Prote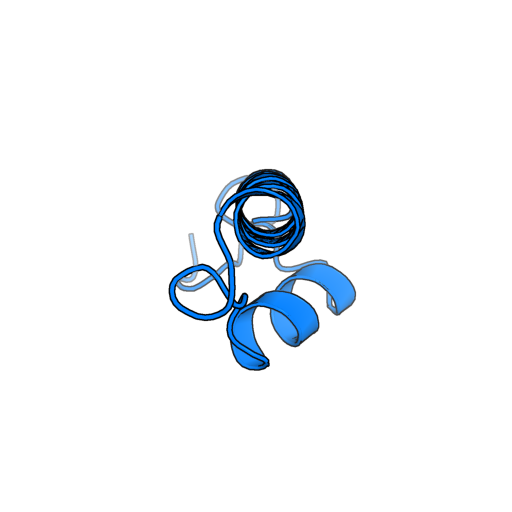in AF-A0A382QZY0-F1 (afdb_monomer_lite)

InterPro domains:
  IPR006108 3-hydroxyacyl-CoA dehydrogenase, C-terminal [PF00725] (1-45)
  IPR008927 6-phosphogluconate dehydrogenase-like, C-terminal domain superfamily [SSF48179] (1-45)
  IPR013328 6-phosphogluconate dehydrogenase, domain 2 [G3DSA:1.10.1040.10] (1-45)

Sequence (45 aa):
LDVRLAIAEYLHKEVGEQFRPPALLRKMVRAGKLGKKCGQGFYSW

Radius of gyration: 11.16 Å; chains: 1; bounding box: 25×16×28 Å

pLDDT: mean 86.93, std 7.23, range [70.06, 96.25]

Structure (mmCIF, N/CA/C/O backbone):
data_AF-A0A382QZY0-F1
#
_entry.id   AF-A0A382QZY0-F1
#
loop_
_atom_site.group_PDB
_atom_site.id
_atom_site.type_symbol
_atom_site.label_atom_id
_atom_site.label_alt_id
_atom_site.label_comp_id
_atom_site.label_asym_id
_atom_site.label_entity_id
_atom_site.label_seq_id
_atom_site.pdbx_PDB_ins_code
_atom_site.Cartn_x
_atom_site.Cartn_y
_atom_site.Cartn_z
_atom_site.occupancy
_atom_site.B_iso_or_equiv
_atom_site.auth_seq_id
_atom_site.auth_comp_id
_atom_site.auth_asym_id
_atom_site.auth_atom_id
_atom_site.pdbx_PDB_model_num
ATOM 1 N N . LEU A 1 1 ? -2.415 3.715 6.489 1.00 80.06 1 LEU A N 1
ATOM 2 C CA . LEU A 1 1 ? -2.193 2.501 5.658 1.00 80.06 1 LEU A CA 1
ATOM 3 C C . LEU A 1 1 ? -2.091 2.872 4.185 1.00 80.06 1 LEU A C 1
ATOM 5 O O . LEU A 1 1 ? -1.209 2.353 3.518 1.00 80.06 1 LEU A O 1
ATOM 9 N N . ASP A 1 2 ? -2.916 3.813 3.730 1.00 82.94 2 ASP A N 1
ATOM 10 C CA . ASP A 1 2 ? -2.688 4.705 2.580 1.00 82.94 2 ASP A CA 1
ATOM 11 C C . ASP A 1 2 ? -1.213 4.981 2.239 1.00 82.94 2 ASP A C 1
ATOM 13 O O . ASP A 1 2 ? -0.761 4.602 1.164 1.00 82.94 2 ASP A O 1
ATOM 17 N N . VAL A 1 3 ? -0.436 5.563 3.159 1.00 88.88 3 VAL A N 1
ATOM 18 C CA . VAL A 1 3 ? 0.966 5.940 2.888 1.00 88.88 3 VAL A CA 1
ATOM 19 C C . VAL A 1 3 ? 1.833 4.717 2.575 1.00 88.88 3 VAL A C 1
ATOM 21 O O . VAL A 1 3 ? 2.643 4.732 1.655 1.00 88.88 3 VAL A O 1
ATOM 24 N N . ARG A 1 4 ? 1.631 3.619 3.312 1.00 89.00 4 ARG A N 1
ATOM 25 C CA . ARG A 1 4 ? 2.361 2.364 3.086 1.00 89.00 4 ARG A CA 1
ATOM 26 C C . ARG A 1 4 ? 2.003 1.730 1.745 1.00 89.00 4 ARG A C 1
ATOM 28 O O . ARG A 1 4 ? 2.883 1.174 1.100 1.00 89.00 4 ARG A O 1
ATOM 35 N N . LEU A 1 5 ? 0.736 1.814 1.334 1.00 91.00 5 LEU A N 1
ATOM 36 C CA . LEU A 1 5 ? 0.311 1.335 0.022 1.00 91.00 5 LEU A CA 1
ATOM 37 C C . LEU A 1 5 ? 0.978 2.146 -1.096 1.00 91.00 5 LEU A C 1
ATO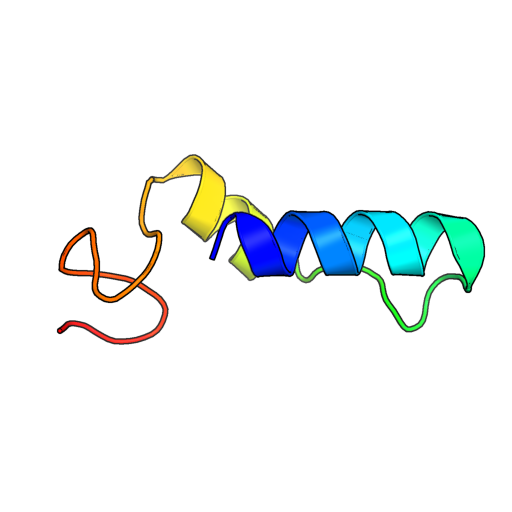M 39 O O . LEU A 1 5 ? 1.537 1.539 -2.001 1.00 91.00 5 LEU A O 1
ATOM 43 N N . ALA A 1 6 ? 1.002 3.477 -0.984 1.00 92.00 6 ALA A N 1
ATOM 44 C CA . ALA A 1 6 ? 1.640 4.344 -1.976 1.00 92.00 6 ALA A CA 1
ATOM 45 C C . ALA A 1 6 ? 3.146 4.059 -2.125 1.00 92.00 6 ALA A C 1
ATOM 47 O O . ALA A 1 6 ? 3.648 3.945 -3.240 1.00 92.00 6 ALA A O 1
ATOM 48 N N . ILE A 1 7 ? 3.861 3.869 -1.009 1.00 94.19 7 ILE A N 1
ATOM 49 C CA . ILE A 1 7 ? 5.288 3.508 -1.031 1.00 94.19 7 ILE A CA 1
ATOM 50 C C . ILE A 1 7 ? 5.493 2.137 -1.685 1.00 94.19 7 ILE A C 1
ATOM 52 O O . ILE A 1 7 ? 6.379 1.988 -2.520 1.00 94.19 7 ILE A O 1
ATOM 56 N N . ALA A 1 8 ? 4.676 1.138 -1.339 1.00 92.50 8 ALA A N 1
ATOM 57 C CA . ALA A 1 8 ? 4.786 -0.193 -1.935 1.00 92.50 8 ALA A CA 1
ATOM 58 C C . ALA A 1 8 ? 4.486 -0.179 -3.445 1.00 92.50 8 ALA A C 1
ATOM 60 O O . ALA A 1 8 ? 5.155 -0.870 -4.203 1.00 92.50 8 ALA A O 1
ATOM 61 N N . GLU A 1 9 ? 3.519 0.620 -3.904 1.00 93.31 9 GLU A N 1
ATOM 62 C CA . GLU A 1 9 ? 3.219 0.772 -5.335 1.00 93.31 9 GLU A CA 1
ATOM 63 C C . GLU A 1 9 ? 4.359 1.457 -6.091 1.00 93.31 9 GLU A C 1
ATOM 65 O O . GLU A 1 9 ? 4.729 1.000 -7.174 1.00 93.31 9 GLU A O 1
ATOM 70 N N . TYR A 1 10 ? 4.959 2.491 -5.497 1.00 95.69 10 TYR A N 1
ATOM 71 C CA . TYR A 1 10 ? 6.147 3.141 -6.044 1.00 95.69 10 TYR A CA 1
ATOM 72 C C . TYR A 1 10 ? 7.326 2.165 -6.138 1.00 95.69 10 TYR A C 1
ATOM 74 O O . TYR A 1 10 ? 7.890 1.971 -7.209 1.00 95.69 10 TYR A O 1
ATOM 82 N N . LEU A 1 11 ? 7.652 1.469 -5.047 1.00 95.00 11 LEU A N 1
ATOM 83 C CA . LEU A 1 11 ? 8.757 0.509 -5.026 1.00 95.00 11 LEU A CA 1
ATOM 84 C C . LEU A 1 11 ? 8.517 -0.684 -5.956 1.00 95.00 11 LEU A C 1
ATOM 86 O O . LEU A 1 11 ? 9.455 -1.167 -6.579 1.00 95.00 11 LEU A O 1
ATOM 90 N N . HIS A 1 12 ? 7.275 -1.148 -6.096 1.00 94.75 12 HIS A N 1
ATOM 91 C CA . HIS A 1 12 ? 6.937 -2.199 -7.055 1.00 94.75 12 HIS A CA 1
ATOM 92 C C . HIS A 1 12 ? 7.194 -1.760 -8.497 1.00 94.75 12 HIS A C 1
ATOM 94 O O . HIS A 1 12 ? 7.671 -2.555 -9.302 1.00 94.75 12 HIS A O 1
ATOM 100 N N . LYS A 1 13 ? 6.895 -0.497 -8.819 1.00 94.69 13 LYS A N 1
ATOM 101 C CA . LYS A 1 13 ? 7.143 0.071 -10.144 1.00 94.69 13 LYS A CA 1
ATOM 102 C C . LYS A 1 13 ? 8.639 0.232 -10.430 1.00 94.69 13 LYS A C 1
ATOM 104 O O . LYS A 1 13 ? 9.070 -0.100 -11.527 1.00 94.69 13 LYS A O 1
ATOM 109 N N . GLU A 1 14 ? 9.404 0.722 -9.458 1.00 96.25 14 GLU A N 1
ATOM 110 C CA . GLU A 1 14 ? 10.819 1.070 -9.655 1.00 96.25 14 GLU A CA 1
ATOM 111 C C . GLU A 1 14 ? 11.778 -0.114 -9.448 1.00 96.25 14 GLU A C 1
ATOM 113 O O . GLU A 1 14 ? 12.811 -0.196 -10.104 1.00 96.25 14 GLU A O 1
ATOM 118 N N . VAL A 1 15 ? 11.457 -1.039 -8.537 1.00 94.06 15 VAL A N 1
ATOM 119 C CA . VAL A 1 15 ? 12.367 -2.118 -8.100 1.00 94.06 15 VAL A CA 1
ATOM 120 C C . VAL A 1 15 ? 11.828 -3.517 -8.430 1.00 94.06 15 VAL A C 1
ATOM 122 O O . VAL A 1 15 ? 12.572 -4.496 -8.400 1.00 94.06 15 VAL A O 1
ATOM 125 N N . GLY A 1 16 ? 10.542 -3.638 -8.766 1.00 90.94 16 GLY A N 1
ATOM 126 C CA . GLY A 1 16 ? 9.943 -4.875 -9.265 1.00 90.94 16 GLY A CA 1
ATOM 127 C C . GLY A 1 16 ? 9.164 -5.695 -8.233 1.00 90.94 16 GLY A C 1
ATOM 128 O O . GLY A 1 16 ? 8.772 -5.230 -7.160 1.00 90.94 16 GLY A O 1
ATOM 129 N N . GLU A 1 17 ? 8.901 -6.951 -8.594 1.00 91.88 17 GLU A N 1
ATOM 130 C CA . GLU A 1 17 ? 7.816 -7.771 -8.038 1.00 91.88 17 GLU A CA 1
ATOM 131 C C . GLU A 1 17 ? 7.914 -8.058 -6.530 1.00 91.88 17 GLU A C 1
ATOM 133 O O . GLU A 1 17 ? 6.896 -8.211 -5.857 1.00 91.88 17 GLU A O 1
ATOM 138 N N . GLN A 1 18 ? 9.118 -8.023 -5.959 1.00 92.25 18 GLN A N 1
ATOM 139 C CA . GLN A 1 18 ? 9.348 -8.191 -4.518 1.00 92.25 18 GLN A CA 1
ATOM 14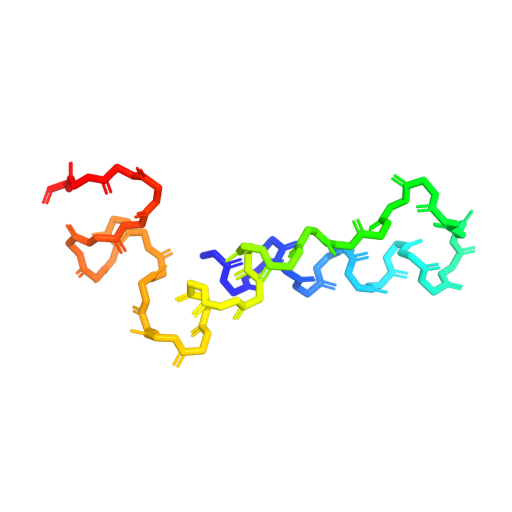0 C C . GLN A 1 18 ? 8.647 -7.130 -3.645 1.00 92.25 18 GLN A C 1
ATOM 142 O O . GLN A 1 18 ? 8.355 -7.386 -2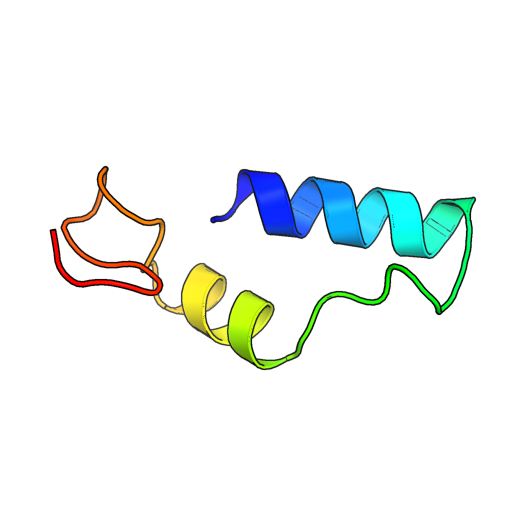.478 1.00 92.25 18 GLN A O 1
ATOM 147 N N . PHE A 1 19 ? 8.327 -5.959 -4.207 1.00 93.00 19 PHE A N 1
ATOM 148 C CA . PHE A 1 19 ? 7.604 -4.890 -3.508 1.00 93.00 19 PHE A CA 1
ATOM 149 C C . PHE A 1 19 ? 6.107 -4.865 -3.816 1.00 93.00 19 PHE A C 1
ATOM 151 O O . PHE A 1 19 ? 5.408 -3.928 -3.422 1.00 93.00 19 PHE A O 1
ATOM 158 N N . ARG A 1 20 ? 5.583 -5.886 -4.507 1.00 92.75 20 ARG A N 1
ATOM 159 C CA . ARG A 1 20 ? 4.173 -5.946 -4.890 1.00 92.75 20 ARG A CA 1
ATOM 160 C C . ARG A 1 20 ? 3.283 -5.811 -3.650 1.00 92.75 20 ARG A C 1
ATOM 162 O O . ARG A 1 20 ? 3.324 -6.670 -2.767 1.00 92.75 20 ARG A O 1
ATOM 169 N N . PRO A 1 21 ? 2.420 -4.779 -3.575 1.00 91.56 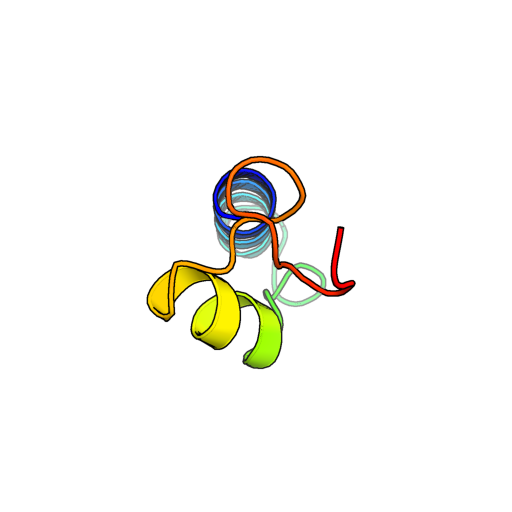21 PRO A N 1
ATOM 170 C CA . PRO A 1 21 ? 1.584 -4.610 -2.400 1.00 91.56 21 PRO A CA 1
ATOM 171 C C . PRO A 1 21 ? 0.612 -5.795 -2.277 1.00 91.56 21 PRO A C 1
ATOM 173 O O . PRO A 1 21 ? 0.019 -6.192 -3.290 1.00 91.56 21 PRO A O 1
ATOM 176 N N . PRO A 1 22 ? 0.381 -6.345 -1.072 1.00 92.69 22 PRO A N 1
ATOM 177 C CA . PRO A 1 22 ? -0.585 -7.419 -0.873 1.00 92.69 22 PRO A CA 1
ATOM 178 C C . PRO A 1 22 ? -2.014 -6.981 -1.216 1.00 92.69 22 PRO A C 1
ATOM 180 O O . PRO A 1 22 ? -2.423 -5.849 -0.945 1.00 92.69 22 PRO A O 1
ATOM 183 N N . ALA A 1 23 ? -2.828 -7.897 -1.751 1.00 92.00 23 ALA A N 1
ATOM 184 C CA . ALA A 1 23 ? -4.230 -7.605 -2.066 1.00 92.00 23 ALA A CA 1
ATOM 185 C C . ALA A 1 23 ? -5.042 -7.185 -0.824 1.00 92.00 23 ALA A C 1
ATOM 187 O O . ALA A 1 23 ? -5.922 -6.328 -0.923 1.00 92.00 23 ALA A O 1
ATOM 188 N N . LEU A 1 24 ? -4.717 -7.741 0.348 1.00 90.56 24 LEU A N 1
ATOM 189 C CA . LEU A 1 24 ? -5.330 -7.368 1.624 1.00 90.56 24 LEU A CA 1
ATOM 190 C C . LEU A 1 24 ? -5.094 -5.888 1.958 1.00 90.56 24 LEU A C 1
ATOM 192 O O . LEU A 1 24 ? -6.041 -5.185 2.299 1.00 90.56 24 LEU A O 1
ATOM 196 N N . LEU A 1 25 ? -3.865 -5.393 1.776 1.00 88.88 25 LEU A N 1
ATOM 197 C CA . LEU A 1 25 ? -3.523 -3.993 2.034 1.00 88.88 25 LEU A CA 1
ATOM 198 C C . LEU A 1 25 ? -4.356 -3.046 1.155 1.00 88.88 25 LEU A C 1
ATOM 200 O O . LEU A 1 25 ? -4.938 -2.089 1.664 1.00 88.88 25 LEU A O 1
ATOM 204 N N . ARG A 1 26 ? -4.498 -3.359 -0.141 1.00 90.06 26 ARG A N 1
ATOM 205 C CA . ARG A 1 26 ? -5.362 -2.601 -1.067 1.00 90.06 26 ARG A CA 1
ATOM 206 C C . ARG A 1 26 ? -6.827 -2.590 -0.625 1.00 90.06 26 ARG A C 1
ATOM 208 O O . ARG A 1 26 ? -7.462 -1.537 -0.647 1.00 90.06 26 ARG A O 1
ATOM 215 N N . LYS A 1 27 ? -7.365 -3.741 -0.204 1.00 90.81 27 LYS A N 1
ATOM 216 C CA . LYS A 1 27 ? -8.748 -3.845 0.298 1.00 90.81 27 LYS A CA 1
ATOM 217 C C . LYS A 1 27 ? -8.963 -2.989 1.549 1.00 90.81 27 LYS A C 1
ATOM 219 O O . LYS A 1 27 ? -9.972 -2.300 1.641 1.00 90.81 27 LYS A O 1
ATOM 224 N N . MET A 1 28 ? -8.011 -2.986 2.480 1.00 87.38 28 MET A N 1
ATOM 225 C CA . MET A 1 28 ? -8.117 -2.218 3.725 1.00 87.38 28 MET A CA 1
ATOM 226 C C . MET A 1 28 ? -8.073 -0.708 3.490 1.00 87.38 28 MET A C 1
ATOM 228 O O . MET A 1 28 ? -8.860 0.020 4.090 1.00 87.38 28 MET A O 1
ATOM 232 N N . VAL A 1 29 ? -7.211 -0.242 2.580 1.00 87.88 29 VAL A N 1
ATOM 233 C CA . VAL A 1 29 ? -7.167 1.178 2.199 1.00 87.88 29 VAL A CA 1
ATOM 234 C C . VAL A 1 29 ? -8.460 1.601 1.501 1.00 87.88 29 VAL A C 1
ATOM 236 O O . VAL A 1 29 ? -9.028 2.622 1.877 1.00 87.88 29 VAL A O 1
ATOM 239 N N . ARG A 1 30 ? -8.983 0.791 0.565 1.00 88.19 30 ARG A N 1
ATOM 240 C CA . ARG A 1 30 ? -10.287 1.048 -0.083 1.00 88.19 30 ARG A CA 1
ATOM 241 C C . ARG A 1 30 ? -11.446 1.109 0.913 1.00 88.19 30 ARG A C 1
ATOM 243 O O . ARG A 1 30 ? -12.361 1.894 0.721 1.00 88.19 30 ARG A O 1
ATOM 250 N N . ALA A 1 31 ? -11.393 0.310 1.976 1.00 87.50 31 ALA A N 1
ATOM 251 C CA . ALA A 1 31 ? -12.394 0.299 3.040 1.00 87.50 31 ALA A CA 1
ATOM 252 C C . ALA A 1 31 ? -12.215 1.425 4.081 1.00 87.50 31 ALA A C 1
ATOM 254 O O . ALA A 1 31 ? -12.888 1.403 5.107 1.00 87.50 31 ALA A O 1
ATOM 255 N N . GLY A 1 32 ? -11.280 2.365 3.884 1.00 84.38 32 GLY A N 1
ATOM 256 C CA . GLY A 1 32 ? -11.035 3.462 4.829 1.00 84.38 32 GLY A CA 1
ATOM 257 C C . GLY A 1 32 ? -10.393 3.031 6.154 1.00 84.38 32 GLY A C 1
ATOM 258 O O . GLY A 1 32 ? -10.259 3.838 7.072 1.00 84.38 32 GLY A O 1
ATOM 259 N N . LYS A 1 33 ? -9.937 1.777 6.269 1.00 85.12 33 LYS A N 1
ATOM 260 C CA . LYS A 1 33 ? -9.272 1.249 7.469 1.00 85.12 33 LYS A CA 1
ATOM 261 C C . LYS A 1 33 ? -7.811 1.673 7.468 1.00 85.12 33 LYS A C 1
ATOM 263 O O . LYS A 1 33 ? -6.919 0.894 7.132 1.00 85.12 33 LYS A O 1
ATOM 268 N N . LEU A 1 34 ? -7.557 2.947 7.764 1.00 80.00 34 LEU A N 1
ATOM 269 C CA . LEU A 1 34 ? -6.237 3.560 7.588 1.00 80.00 34 LEU A CA 1
ATOM 270 C C . LEU A 1 34 ? -5.288 3.370 8.783 1.00 80.00 34 LEU A C 1
ATOM 272 O O . LEU A 1 34 ? -4.120 3.764 8.684 1.00 80.00 34 LEU A O 1
ATOM 276 N N . GLY A 1 35 ? -5.733 2.725 9.864 1.00 79.94 35 GLY A N 1
ATOM 277 C CA . GLY A 1 35 ? -4.974 2.545 11.104 1.00 79.94 35 GLY A CA 1
ATOM 278 C C . GLY A 1 35 ? -5.503 3.415 12.240 1.00 79.94 35 GLY A C 1
ATOM 279 O O . GLY A 1 35 ? -6.673 3.784 12.244 1.00 79.94 35 GLY A O 1
ATOM 280 N N . LYS A 1 36 ? -4.618 3.765 13.183 1.00 74.88 36 LYS A N 1
ATOM 281 C CA . LYS A 1 36 ? -4.945 4.483 14.428 1.00 74.88 36 LYS A CA 1
ATOM 282 C C . LYS A 1 36 ? -5.809 5.736 14.217 1.00 74.88 36 LYS A C 1
ATOM 284 O O . LYS A 1 36 ? -6.727 5.972 14.985 1.00 74.88 36 LYS A O 1
ATOM 289 N N . LYS A 1 37 ? -5.576 6.497 13.138 1.00 76.31 37 LYS A N 1
ATOM 290 C CA . LYS A 1 37 ? -6.353 7.712 12.817 1.00 76.31 37 LYS A CA 1
ATOM 291 C C . LYS A 1 37 ? -7.836 7.462 12.500 1.00 76.31 37 LYS A C 1
ATOM 293 O O . LYS A 1 37 ? -8.622 8.394 12.553 1.00 76.31 37 LYS A O 1
ATOM 298 N N . CYS A 1 38 ? -8.206 6.229 12.157 1.00 72.25 38 CYS A N 1
ATOM 299 C CA . CYS A 1 38 ? -9.577 5.824 11.841 1.00 72.25 38 CYS A CA 1
ATOM 300 C C . CYS A 1 38 ? -10.129 4.803 12.854 1.00 72.25 38 CYS A C 1
ATOM 302 O O . CYS A 1 38 ? -11.120 4.148 12.555 1.00 72.25 38 CYS A O 1
ATOM 304 N N . GLY A 1 39 ? -9.451 4.576 13.991 1.00 76.88 39 GLY A N 1
ATOM 305 C CA . GLY A 1 39 ? -9.817 3.547 14.983 1.00 76.88 39 GLY A CA 1
ATOM 306 C C . GLY A 1 39 ? -9.642 2.094 14.511 1.00 76.88 39 GLY A C 1
ATOM 307 O O . GLY A 1 39 ? -9.747 1.156 15.296 1.00 76.88 39 GLY A O 1
ATOM 308 N N . GLN A 1 40 ? -9.337 1.864 13.227 1.00 72.88 40 GLN A N 1
ATOM 309 C CA . GLN A 1 40 ? -9.174 0.521 12.678 1.00 72.88 40 GLN A CA 1
ATOM 310 C C . GLN A 1 40 ? -8.157 0.478 11.530 1.00 72.88 40 GLN A C 1
ATOM 312 O O . GLN A 1 40 ? -8.216 1.239 10.561 1.00 72.88 40 GLN A O 1
ATOM 317 N N . GLY A 1 41 ? -7.210 -0.454 11.631 1.00 81.69 41 GLY A N 1
ATOM 318 C CA . GLY A 1 41 ? -6.292 -0.856 1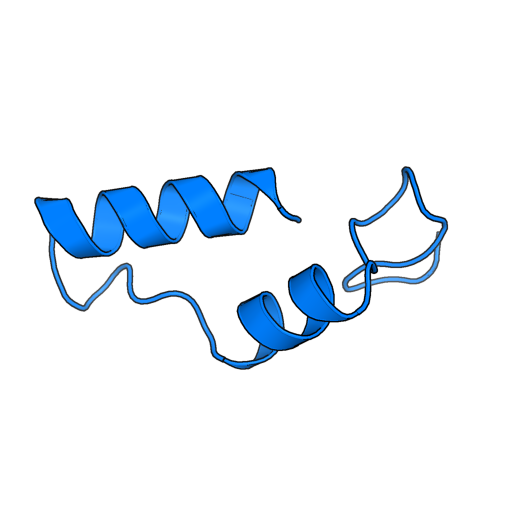0.564 1.00 81.69 41 GLY A CA 1
ATOM 319 C C . GLY A 1 41 ? -6.117 -2.367 10.582 1.00 81.69 41 GLY A C 1
ATOM 320 O O . GLY A 1 41 ? -7.101 -3.093 10.639 1.00 81.69 41 GLY A O 1
ATOM 321 N N . PHE A 1 42 ? -4.872 -2.852 10.557 1.00 81.75 42 PHE A N 1
ATOM 322 C CA . PHE A 1 42 ? -4.596 -4.276 10.814 1.00 81.75 42 PHE A CA 1
ATOM 323 C C . PHE A 1 42 ? -4.968 -4.698 12.237 1.00 81.75 42 PHE A C 1
ATOM 325 O O . PHE A 1 42 ? -5.306 -5.850 12.467 1.00 81.75 42 PHE A O 1
ATOM 332 N N . TYR A 1 43 ? -4.954 -3.741 13.160 1.00 78.75 43 TYR A N 1
ATOM 333 C CA . TYR A 1 43 ? -5.409 -3.887 14.532 1.00 78.75 43 TYR A CA 1
ATOM 334 C C . TYR A 1 43 ? -6.515 -2.861 14.796 1.00 78.75 43 TYR A C 1
ATOM 336 O O . TYR A 1 43 ? -6.547 -1.799 14.155 1.00 78.75 43 TYR A O 1
ATOM 344 N N . SER A 1 44 ? -7.414 -3.196 15.716 1.00 74.19 44 SER A N 1
ATOM 345 C CA . SER A 1 44 ? -8.373 -2.259 16.304 1.00 74.19 44 SER A CA 1
ATOM 346 C C . SER A 1 44 ? -7.634 -1.414 17.344 1.00 74.19 44 SER A C 1
ATOM 348 O O . SER A 1 44 ? -6.886 -1.981 18.142 1.00 74.19 44 SER A O 1
ATOM 350 N N . TRP A 1 45 ? -7.785 -0.091 17.281 1.00 70.06 45 TRP A N 1
ATOM 351 C CA . TRP A 1 45 ? -7.117 0.870 18.167 1.00 70.06 45 TRP A CA 1
ATOM 352 C C . TRP A 1 45 ? -8.128 1.633 19.007 1.00 70.06 45 TRP A C 1
ATOM 354 O O . TRP A 1 45 ? -9.225 1.905 18.472 1.00 70.06 45 TRP A O 1
#

Secondary structure (DSSP, 8-state):
-HHHHHHHHHHHHHH-GGGPPPHHHHHHHHTT--BGGGTBSSSB-

Organism: NCBI:txid408172

Foldseek 3Di:
DVVLQVVLVVCCVVVHDVSNDDPVQVVCVVVVQPPPVSCHDVDRD